Protein AF-A0A4R2Q7R3-F1 (afdb_monomer_lite)

Organism: NCBI:txid320662

Radius of gyration: 18.86 Å; chains: 1; bounding box: 38×22×49 Å

Structure (mmCIF, N/CA/C/O backbone):
data_AF-A0A4R2Q7R3-F1
#
_entry.id   AF-A0A4R2Q7R3-F1
#
loop_
_atom_site.group_PDB
_atom_site.id
_atom_site.type_symbol
_atom_site.label_atom_id
_atom_site.label_alt_id
_atom_site.label_comp_id
_atom_site.label_asym_id
_atom_site.label_entity_id
_atom_site.label_seq_id
_atom_site.pdbx_PDB_ins_code
_atom_site.Cartn_x
_atom_site.Cartn_y
_atom_site.Cartn_z
_atom_site.occupancy
_atom_site.B_iso_or_equiv
_atom_site.auth_seq_id
_atom_site.auth_comp_id
_atom_site.auth_asym_id
_atom_site.auth_atom_id
_atom_site.pdbx_PDB_model_num
ATOM 1 N N . MET A 1 1 ? -22.270 -4.391 21.696 1.00 65.19 1 MET A N 1
ATOM 2 C CA . MET A 1 1 ? -20.925 -3.771 21.760 1.00 65.19 1 MET A CA 1
ATOM 3 C C . MET A 1 1 ? -20.001 -4.384 20.697 1.00 65.19 1 MET A C 1
ATOM 5 O O . MET A 1 1 ? -19.008 -5.007 21.031 1.00 65.19 1 MET A O 1
ATOM 9 N N . THR A 1 2 ? -20.320 -4.238 19.405 1.00 89.31 2 THR A N 1
ATOM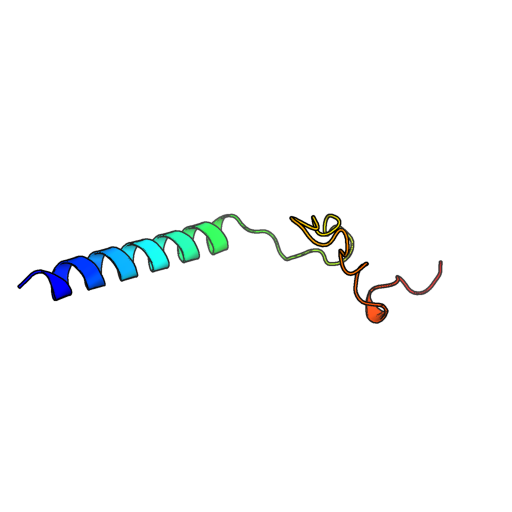 10 C CA . THR A 1 2 ? -19.566 -4.868 18.292 1.00 89.31 2 THR A CA 1
ATOM 11 C C . THR A 1 2 ? -18.628 -3.907 17.562 1.00 89.31 2 THR A C 1
ATOM 13 O O . THR A 1 2 ? -17.780 -4.337 16.793 1.00 89.31 2 THR A O 1
ATOM 16 N N . ARG A 1 3 ? -18.738 -2.598 17.811 1.00 93.56 3 ARG A N 1
ATOM 17 C CA . ARG A 1 3 ? -17.954 -1.581 17.096 1.00 93.56 3 ARG A CA 1
ATOM 18 C C . ARG A 1 3 ? -16.460 -1.663 17.409 1.00 93.56 3 ARG A C 1
ATOM 20 O O . ARG A 1 3 ? -15.655 -1.606 16.495 1.00 93.56 3 ARG A O 1
ATOM 27 N N . LEU A 1 4 ? -16.099 -1.850 18.680 1.00 96.12 4 LEU A N 1
ATOM 28 C CA . LEU A 1 4 ? -14.700 -1.938 19.103 1.00 96.12 4 LEU A CA 1
ATOM 29 C C . LEU A 1 4 ? -13.947 -3.124 18.465 1.00 96.12 4 LEU A C 1
ATOM 31 O O . LEU A 1 4 ? -12.919 -2.870 17.843 1.00 96.12 4 LEU A O 1
ATOM 35 N N . PRO A 1 5 ? -14.430 -4.384 18.533 1.00 97.12 5 PRO A N 1
ATOM 36 C CA . PRO A 1 5 ? -13.724 -5.495 17.894 1.00 97.12 5 PRO A CA 1
ATOM 37 C C . PRO A 1 5 ? -13.652 -5.349 16.369 1.00 97.12 5 PRO A C 1
ATOM 39 O O . PRO A 1 5 ? -12.633 -5.696 15.783 1.00 97.12 5 PRO A O 1
ATOM 42 N N . VAL A 1 6 ? -14.681 -4.778 15.727 1.00 98.00 6 VAL A N 1
ATOM 43 C CA . VAL A 1 6 ? -14.659 -4.499 14.279 1.00 98.00 6 VAL A CA 1
ATOM 44 C C . VAL A 1 6 ? -13.588 -3.467 13.925 1.00 98.00 6 VAL A C 1
ATOM 46 O O . VAL A 1 6 ? -12.839 -3.674 12.975 1.00 98.00 6 VAL A O 1
ATOM 49 N N . VAL A 1 7 ? -13.473 -2.380 14.694 1.00 98.19 7 VAL A N 1
ATOM 50 C CA . VAL A 1 7 ? -12.432 -1.362 14.478 1.00 98.19 7 VAL A CA 1
ATOM 51 C C . VAL A 1 7 ? -11.041 -1.958 14.675 1.00 98.19 7 VAL A C 1
ATOM 53 O O . VAL A 1 7 ? -10.168 -1.729 13.846 1.00 98.19 7 VAL A O 1
ATOM 56 N N . ILE A 1 8 ? -10.838 -2.759 15.725 1.00 98.50 8 ILE A N 1
ATOM 57 C CA . ILE A 1 8 ? -9.553 -3.429 15.968 1.00 98.50 8 ILE A CA 1
ATOM 58 C C . ILE A 1 8 ? -9.199 -4.348 14.796 1.00 98.50 8 ILE A C 1
ATOM 60 O O . ILE A 1 8 ? -8.085 -4.273 14.284 1.00 98.50 8 ILE A O 1
ATOM 64 N N . ALA A 1 9 ? -10.142 -5.175 14.340 1.00 98.44 9 ALA A N 1
ATOM 65 C CA . ALA A 1 9 ? -9.918 -6.081 13.218 1.00 98.44 9 ALA A CA 1
ATOM 66 C C . ALA A 1 9 ? -9.584 -5.324 11.923 1.00 98.44 9 ALA A C 1
ATOM 68 O O . ALA A 1 9 ? -8.651 -5.700 11.217 1.00 98.44 9 ALA A O 1
ATOM 69 N N . LEU A 1 10 ? -10.299 -4.231 11.640 1.00 98.56 10 LEU A N 1
ATOM 70 C CA . LEU A 1 10 ? -10.034 -3.385 10.478 1.00 98.56 10 LEU A CA 1
ATOM 71 C C . LEU A 1 10 ? -8.632 -2.771 10.539 1.00 98.56 10 LEU A C 1
ATOM 73 O O . LEU A 1 10 ? -7.879 -2.868 9.574 1.00 98.56 10 LEU A O 1
ATOM 77 N N . LEU A 1 11 ? -8.270 -2.160 11.668 1.00 98.75 11 LEU A N 1
ATOM 78 C CA . LEU A 1 11 ? -6.961 -1.527 11.830 1.00 98.75 11 LEU A CA 1
ATOM 79 C C . LEU A 1 11 ? -5.824 -2.550 11.751 1.00 98.75 11 LEU A C 1
ATOM 81 O O . LEU A 1 11 ? -4.811 -2.278 11.111 1.00 98.75 11 LEU A O 1
ATOM 85 N N . ALA A 1 12 ? -6.005 -3.737 12.335 1.00 98.81 12 ALA A N 1
ATOM 86 C CA . ALA A 1 12 ? -5.041 -4.827 12.232 1.00 98.81 12 ALA A CA 1
ATOM 87 C C . ALA A 1 12 ? -4.866 -5.297 10.779 1.00 98.81 12 ALA A C 1
ATOM 89 O O . ALA A 1 12 ? -3.736 -5.474 10.328 1.00 98.81 12 ALA A O 1
ATOM 90 N N . ALA A 1 13 ? -5.964 -5.443 10.031 1.00 98.62 13 ALA A N 1
ATOM 91 C CA . ALA A 1 13 ? -5.914 -5.815 8.620 1.00 98.62 13 ALA A CA 1
ATOM 92 C C . ALA A 1 13 ? -5.184 -4.760 7.774 1.00 98.62 13 ALA A C 1
ATOM 94 O O . ALA A 1 13 ? -4.323 -5.113 6.972 1.00 98.62 13 ALA A O 1
ATOM 95 N N . VAL A 1 14 ? -5.470 -3.471 7.987 1.00 98.81 14 VAL A N 1
ATOM 96 C CA . VAL A 1 14 ? -4.789 -2.367 7.288 1.00 98.81 14 VAL A CA 1
ATOM 97 C C . VAL A 1 14 ? -3.294 -2.352 7.611 1.00 98.81 14 VAL A C 1
ATOM 99 O O . VAL A 1 14 ? -2.474 -2.268 6.700 1.00 98.81 14 VAL A O 1
ATOM 102 N N . ALA A 1 15 ? -2.928 -2.483 8.889 1.00 98.81 15 ALA A N 1
ATOM 103 C CA . ALA A 1 15 ? -1.529 -2.520 9.309 1.00 98.81 15 ALA A CA 1
ATOM 104 C C . ALA A 1 15 ? -0.773 -3.713 8.702 1.00 98.81 15 ALA A C 1
ATOM 106 O O . ALA A 1 15 ? 0.352 -3.549 8.234 1.00 98.81 15 ALA A O 1
ATOM 107 N N . ALA A 1 16 ? -1.397 -4.894 8.661 1.00 98.69 16 ALA A N 1
ATOM 108 C CA . ALA A 1 16 ? -0.813 -6.075 8.034 1.00 98.69 16 ALA A CA 1
ATOM 109 C C . ALA A 1 16 ? -0.597 -5.878 6.526 1.00 98.69 16 ALA A C 1
ATOM 111 O O . ALA A 1 16 ? 0.446 -6.261 6.002 1.00 98.69 16 ALA A O 1
ATOM 112 N N . LEU A 1 17 ? -1.555 -5.250 5.840 1.00 98.50 17 LEU A N 1
ATOM 113 C CA . LEU A 1 17 ? -1.474 -4.992 4.404 1.00 98.50 17 LEU A CA 1
ATOM 114 C C . LEU A 1 17 ? -0.345 -4.008 4.071 1.00 98.50 17 LEU A C 1
ATOM 116 O O . LEU A 1 17 ? 0.428 -4.258 3.153 1.00 98.50 17 LEU A O 1
ATOM 120 N N . LEU A 1 18 ? -0.202 -2.944 4.867 1.00 98.00 18 LEU A N 1
ATOM 121 C CA . LEU A 1 18 ? 0.904 -1.986 4.765 1.00 98.00 18 LEU A CA 1
ATOM 122 C C . LEU A 1 18 ? 2.260 -2.649 5.030 1.00 98.00 18 LEU A C 1
ATOM 124 O O . LEU A 1 18 ? 3.206 -2.430 4.282 1.00 98.00 18 LEU A O 1
ATOM 128 N N . ALA A 1 19 ? 2.362 -3.462 6.084 1.00 98.25 19 ALA A N 1
ATOM 129 C CA . ALA A 1 19 ? 3.597 -4.172 6.406 1.00 98.25 19 ALA A CA 1
ATOM 130 C C . ALA A 1 19 ? 4.003 -5.146 5.291 1.00 98.25 19 ALA A C 1
ATOM 132 O O . ALA A 1 19 ? 5.186 -5.244 4.973 1.00 98.25 19 ALA A O 1
ATOM 133 N N . LEU A 1 20 ? 3.030 -5.838 4.688 1.00 98.31 20 LEU A N 1
ATOM 134 C CA . LEU A 1 20 ? 3.268 -6.709 3.544 1.00 98.31 20 LEU A CA 1
ATOM 135 C C . LEU A 1 20 ? 3.746 -5.909 2.327 1.00 98.31 20 LEU A C 1
ATOM 137 O O . LEU A 1 20 ? 4.783 -6.253 1.772 1.00 98.31 20 LEU A O 1
ATOM 141 N N . ASP A 1 21 ? 3.049 -4.829 1.962 1.00 95.94 21 ASP A N 1
ATOM 142 C CA . ASP A 1 21 ? 3.437 -3.941 0.858 1.00 95.94 21 ASP A CA 1
ATOM 143 C C . ASP A 1 21 ? 4.873 -3.425 1.034 1.00 95.94 21 ASP A C 1
ATOM 145 O O . ASP A 1 21 ? 5.714 -3.630 0.166 1.00 95.94 21 ASP A O 1
ATOM 149 N N . LEU A 1 22 ? 5.205 -2.882 2.208 1.00 94.81 22 LEU A N 1
ATOM 150 C CA . LEU A 1 22 ? 6.553 -2.398 2.532 1.00 94.81 22 LEU A CA 1
ATOM 151 C C . LEU A 1 22 ? 7.630 -3.491 2.462 1.00 94.81 22 LEU A C 1
ATOM 153 O O . LEU A 1 22 ? 8.776 -3.197 2.126 1.00 94.81 22 LEU A O 1
ATOM 157 N N . ALA A 1 23 ? 7.290 -4.735 2.804 1.00 96.44 23 ALA A N 1
ATOM 158 C CA . ALA A 1 23 ? 8.229 -5.852 2.785 1.00 96.44 23 ALA A CA 1
ATOM 159 C C . ALA A 1 23 ? 8.454 -6.426 1.377 1.00 96.44 23 ALA A C 1
ATOM 161 O O . AL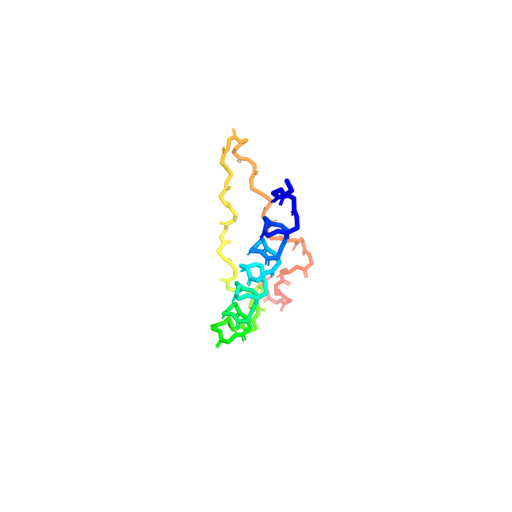A A 1 23 ? 9.494 -7.043 1.139 1.00 96.44 23 ALA A O 1
ATOM 162 N N . THR A 1 24 ? 7.493 -6.264 0.464 1.00 95.31 24 THR A N 1
ATOM 163 C CA . THR A 1 24 ? 7.528 -6.900 -0.865 1.00 95.31 24 THR A CA 1
ATOM 164 C C . THR A 1 24 ? 7.705 -5.931 -2.026 1.00 95.31 24 THR A C 1
ATOM 166 O O . THR A 1 24 ? 8.124 -6.352 -3.104 1.00 95.31 24 THR A O 1
ATOM 1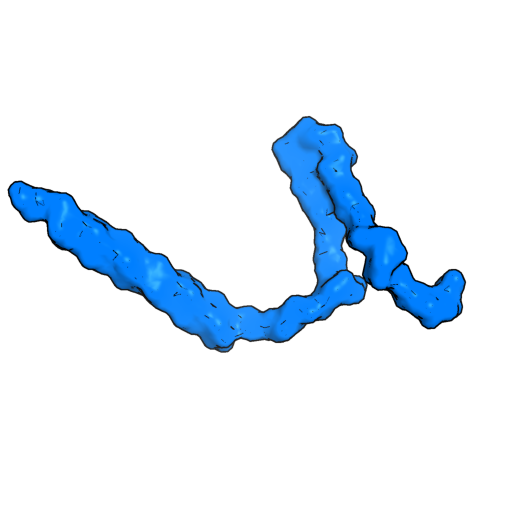69 N N . SER A 1 25 ? 7.372 -4.657 -1.844 1.00 89.94 25 SER A N 1
ATOM 170 C CA . SER A 1 25 ? 7.394 -3.673 -2.921 1.00 89.94 25 SER A CA 1
ATOM 171 C C . SER A 1 25 ? 8.810 -3.164 -3.188 1.00 89.94 25 SER A C 1
ATOM 173 O O . SER A 1 25 ? 9.583 -2.861 -2.281 1.00 89.94 25 SER A O 1
ATOM 175 N N . HIS A 1 26 ? 9.149 -3.053 -4.471 1.00 84.06 26 HIS A N 1
ATOM 176 C CA . HIS A 1 26 ? 10.359 -2.375 -4.925 1.00 84.06 26 HIS A CA 1
ATOM 177 C C . HIS A 1 26 ? 10.109 -0.864 -5.054 1.00 84.06 26 HIS A C 1
ATOM 179 O O . HIS A 1 26 ? 8.957 -0.453 -5.227 1.00 84.06 26 HIS A O 1
ATOM 185 N N . PRO A 1 27 ? 11.162 -0.020 -5.006 1.00 81.50 27 PRO A N 1
ATOM 186 C CA . PRO A 1 27 ? 11.037 1.387 -5.365 1.00 81.50 27 PRO A CA 1
ATOM 187 C C . PRO A 1 27 ? 10.342 1.526 -6.721 1.00 81.50 27 PRO A C 1
ATOM 189 O O . PRO A 1 27 ? 10.698 0.830 -7.671 1.00 81.50 27 PRO A O 1
ATOM 192 N N . LEU A 1 28 ? 9.343 2.407 -6.795 1.00 73.00 28 LEU A N 1
ATOM 193 C CA . LEU A 1 28 ? 8.606 2.648 -8.028 1.00 73.00 28 LEU A CA 1
ATOM 194 C C . LEU A 1 28 ? 9.573 3.152 -9.104 1.00 73.00 28 LEU A C 1
ATOM 196 O O . LEU A 1 28 ? 10.168 4.216 -8.943 1.00 73.00 28 LEU A O 1
ATOM 200 N N . ASP A 1 29 ? 9.701 2.403 -10.197 1.00 76.44 29 ASP A N 1
ATOM 201 C CA . ASP A 1 29 ? 10.391 2.857 -11.400 1.00 76.44 29 ASP A CA 1
ATOM 202 C C . ASP A 1 29 ? 9.393 3.633 -12.280 1.00 76.44 29 ASP A C 1
ATOM 204 O O . ASP A 1 29 ? 8.497 3.025 -12.877 1.00 76.44 29 ASP A O 1
ATOM 208 N N . PRO A 1 30 ? 9.504 4.971 -12.372 1.00 71.62 30 PRO A N 1
ATOM 209 C CA . PRO A 1 30 ? 8.584 5.775 -13.167 1.00 71.62 30 PRO A CA 1
ATOM 210 C C . PRO A 1 30 ? 8.734 5.542 -14.678 1.00 71.62 30 PRO A C 1
ATOM 212 O O . PRO A 1 30 ? 7.820 5.892 -15.424 1.00 71.62 30 PRO A O 1
ATOM 215 N N . PHE A 1 31 ? 9.842 4.951 -15.137 1.00 73.56 31 PHE A N 1
ATOM 216 C CA . PHE A 1 31 ? 10.098 4.669 -16.552 1.00 73.56 31 PHE A CA 1
ATOM 217 C C . PHE A 1 31 ? 9.659 3.262 -16.973 1.00 73.56 31 PHE A C 1
ATOM 219 O O . PHE A 1 31 ? 9.423 3.031 -18.158 1.00 73.56 31 PHE A O 1
ATOM 226 N N . ALA A 1 32 ? 9.505 2.340 -16.019 1.00 74.00 32 ALA A N 1
ATOM 227 C CA . ALA A 1 32 ? 8.986 0.989 -16.251 1.00 74.00 32 ALA A CA 1
ATOM 228 C C . ALA A 1 32 ? 7.516 0.818 -15.825 1.00 74.00 32 ALA A C 1
ATOM 230 O O . ALA A 1 32 ? 6.996 -0.301 -15.813 1.00 74.00 32 ALA A O 1
ATOM 231 N N . ALA A 1 33 ? 6.831 1.909 -15.470 1.00 74.00 33 ALA A N 1
ATOM 232 C CA . ALA A 1 33 ? 5.428 1.862 -15.090 1.00 74.00 33 ALA A CA 1
ATOM 233 C C . ALA A 1 33 ? 4.560 1.374 -16.271 1.00 74.00 33 ALA A C 1
ATOM 235 O O . ALA A 1 33 ? 4.640 1.936 -17.369 1.00 74.00 33 ALA A O 1
ATOM 236 N N . PRO A 1 34 ? 3.711 0.346 -16.079 1.00 71.44 34 PRO A N 1
ATOM 237 C CA . PRO A 1 34 ? 2.832 -0.127 -17.135 1.00 71.44 34 PRO A CA 1
ATOM 238 C C . PRO A 1 34 ? 1.812 0.956 -17.513 1.00 71.44 34 PRO A C 1
ATOM 240 O O . PRO A 1 34 ? 1.424 1.773 -16.670 1.00 71.44 34 PRO A O 1
ATOM 243 N N . PRO A 1 35 ? 1.339 0.965 -18.770 1.00 72.56 35 PRO A N 1
ATOM 244 C CA . PRO A 1 35 ? 0.315 1.905 -19.195 1.00 72.56 35 PRO A CA 1
ATOM 245 C C . PRO A 1 35 ? -0.934 1.744 -18.325 1.00 72.56 35 PRO A C 1
ATOM 247 O O . PRO A 1 35 ? -1.379 0.629 -18.043 1.00 72.56 35 PRO A O 1
ATOM 250 N N . LEU A 1 36 ? -1.504 2.871 -17.898 1.00 75.00 36 LEU A N 1
ATOM 251 C CA . LEU A 1 36 ? -2.727 2.867 -17.104 1.00 75.00 36 LEU A CA 1
ATOM 252 C C . LEU A 1 36 ? -3.850 2.175 -17.886 1.00 75.00 36 LEU A C 1
ATOM 254 O O . LEU A 1 36 ? -4.071 2.450 -19.065 1.00 75.00 36 LEU A O 1
ATOM 258 N N . MET A 1 37 ? -4.588 1.289 -17.219 1.00 71.88 37 MET A N 1
ATOM 259 C CA . MET A 1 37 ? -5.760 0.649 -17.808 1.00 71.88 37 MET A CA 1
ATOM 260 C C . MET A 1 37 ? -6.978 1.561 -17.642 1.00 71.88 37 MET A C 1
ATOM 262 O O . MET A 1 37 ? -7.422 1.834 -16.528 1.00 71.88 37 MET A O 1
ATOM 266 N N . ALA A 1 38 ? -7.539 2.030 -18.756 1.00 76.00 38 ALA A N 1
ATOM 267 C CA . ALA A 1 38 ? -8.743 2.854 -18.752 1.00 7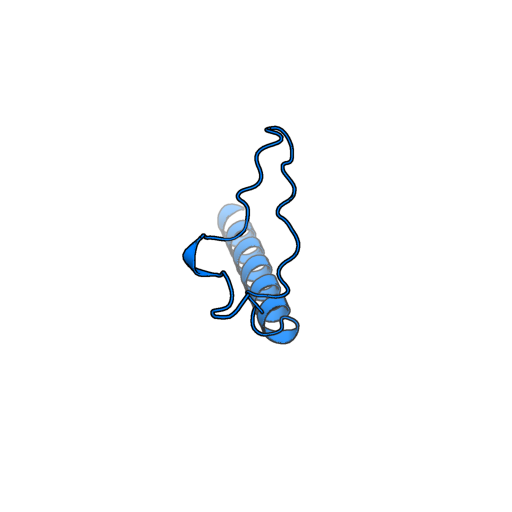6.00 38 ALA A CA 1
ATOM 268 C C . ALA A 1 38 ? -9.999 1.977 -18.598 1.00 76.00 38 ALA A C 1
ATOM 270 O O . ALA A 1 38 ? -10.643 1.630 -19.587 1.00 76.00 38 ALA A O 1
ATOM 271 N N . LEU A 1 39 ? -10.365 1.634 -17.357 1.00 76.75 39 LEU A N 1
ATOM 272 C CA . LEU A 1 39 ? -11.478 0.730 -17.000 1.00 76.75 39 LEU A CA 1
ATOM 273 C C . LEU A 1 39 ? -12.899 1.274 -17.299 1.00 76.75 39 LEU A C 1
ATOM 275 O O . LEU A 1 39 ? -13.867 0.871 -16.661 1.00 76.75 39 LEU A O 1
ATOM 279 N N . GLY A 1 40 ? -13.052 2.183 -18.265 1.00 72.62 40 GLY A N 1
ATOM 280 C CA . GLY A 1 40 ? -14.373 2.639 -18.708 1.0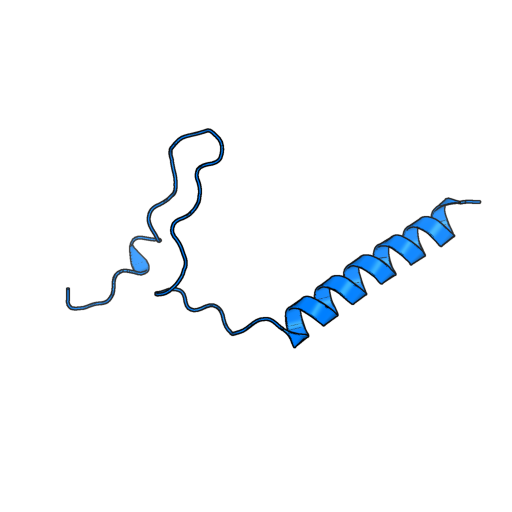0 72.62 40 GLY A CA 1
ATOM 281 C C . GLY A 1 40 ? -14.377 3.854 -19.634 1.00 72.62 40 GLY A C 1
ATOM 282 O O . GLY A 1 40 ? -15.277 3.980 -20.455 1.00 72.62 40 GLY A O 1
ATOM 283 N N . SER A 1 41 ? -13.378 4.736 -19.553 1.00 74.12 41 SER A N 1
ATOM 284 C CA . SER A 1 41 ? -13.340 5.976 -20.348 1.00 74.12 41 SER A CA 1
ATOM 285 C C . SER A 1 41 ? -12.548 5.866 -21.654 1.00 74.12 41 SER A C 1
ATOM 287 O O . SER A 1 41 ? -12.594 6.784 -22.468 1.00 74.12 41 SER A O 1
ATOM 289 N N . GLY A 1 42 ? -11.742 4.810 -21.833 1.00 69.44 42 GLY A N 1
ATOM 290 C CA . GLY A 1 42 ? -10.733 4.734 -22.902 1.00 69.44 42 GLY A CA 1
ATOM 291 C C . GLY A 1 42 ? -9.627 5.798 -22.799 1.00 69.44 42 GLY A C 1
ATOM 292 O O . GLY A 1 42 ? -8.722 5.834 -23.626 1.00 69.44 42 GLY A O 1
ATOM 293 N N . GLN A 1 43 ? -9.690 6.671 -21.792 1.00 67.56 43 GLN A N 1
ATOM 294 C CA . GLN A 1 43 ? -8.710 7.708 -21.518 1.00 67.56 43 GLN A CA 1
ATOM 295 C C . GLN A 1 43 ? -7.822 7.226 -20.377 1.00 67.56 43 GLN A C 1
ATOM 297 O O . GLN A 1 43 ? -8.197 7.273 -19.207 1.00 67.56 43 GLN A O 1
ATOM 302 N N . ALA A 1 44 ? -6.648 6.734 -20.744 1.00 71.25 44 ALA A N 1
ATOM 303 C CA . ALA A 1 44 ? -5.525 6.574 -19.841 1.00 71.25 44 ALA A CA 1
ATOM 304 C C . ALA A 1 44 ? -4.640 7.807 -20.018 1.00 71.25 44 ALA A C 1
ATOM 306 O O . ALA A 1 44 ? -4.304 8.150 -21.153 1.00 71.25 44 ALA A O 1
ATOM 307 N N . SER A 1 45 ? -4.262 8.493 -18.935 1.00 63.81 45 SER A N 1
ATOM 308 C CA . SER A 1 45 ? -3.219 9.509 -19.064 1.00 63.81 45 SER A CA 1
ATOM 309 C C . SER A 1 45 ? -1.945 8.796 -19.513 1.00 63.81 45 SER A C 1
ATOM 311 O O . SER A 1 45 ? -1.407 7.977 -18.765 1.00 63.81 45 SER A O 1
ATOM 313 N N . GLY A 1 46 ? -1.473 9.085 -20.730 1.00 61.88 46 GLY A N 1
ATOM 314 C CA . GLY A 1 46 ? -0.084 8.804 -21.088 1.00 61.88 46 GLY A CA 1
ATOM 315 C C . GLY A 1 46 ? 0.801 9.441 -20.020 1.00 61.88 46 GLY A C 1
ATOM 316 O O . GLY A 1 46 ? 0.435 10.506 -19.514 1.00 61.88 46 GLY A O 1
ATOM 317 N N . GLY A 1 47 ? 1.877 8.756 -19.613 1.00 60.91 47 GLY A N 1
ATOM 318 C CA . GLY A 1 47 ? 2.755 9.199 -18.524 1.00 60.91 47 GLY A CA 1
ATOM 319 C C . GLY A 1 47 ? 2.995 10.710 -18.563 1.00 60.91 47 GLY A C 1
ATOM 320 O O . GLY A 1 47 ? 3.055 11.300 -19.643 1.00 60.91 47 GLY A O 1
ATOM 321 N N . ALA A 1 48 ? 3.042 11.347 -17.387 1.00 61.03 48 ALA A N 1
ATOM 322 C CA . ALA A 1 48 ? 3.121 12.802 -17.270 1.00 61.03 48 ALA A CA 1
ATOM 323 C C . ALA A 1 48 ? 4.153 13.374 -18.256 1.00 61.03 48 ALA A C 1
ATOM 325 O O . ALA A 1 48 ? 5.238 12.819 -18.390 1.00 61.03 48 ALA A O 1
ATOM 326 N N . HIS A 1 49 ? 3.839 14.488 -18.926 1.00 59.25 49 HIS A N 1
ATOM 327 C CA . HIS A 1 49 ? 4.704 15.103 -19.950 1.00 59.25 49 HIS A CA 1
ATOM 328 C C . HIS A 1 49 ? 6.157 15.318 -19.463 1.00 59.25 49 HIS A C 1
ATOM 330 O O . HIS A 1 49 ? 7.099 15.288 -20.249 1.00 59.25 49 HIS A O 1
ATOM 336 N N . CYS A 1 50 ? 6.343 15.475 -18.147 1.00 61.09 50 CYS A N 1
ATOM 337 C CA . CYS A 1 50 ? 7.636 15.632 -17.479 1.00 61.09 50 CYS A CA 1
ATOM 338 C C . CYS A 1 50 ? 8.434 14.323 -17.280 1.00 61.09 50 CYS A C 1
ATOM 340 O O . CYS A 1 50 ? 9.558 14.384 -16.798 1.00 61.09 50 CYS A O 1
ATOM 342 N N . ALA A 1 51 ? 7.872 13.156 -17.602 1.00 61.22 51 ALA A N 1
ATOM 343 C CA . ALA A 1 51 ? 8.513 11.843 -17.477 1.00 61.22 51 ALA A CA 1
ATOM 344 C C . ALA A 1 51 ? 9.148 11.353 -18.794 1.00 61.22 51 ALA A C 1
ATOM 346 O O . ALA A 1 51 ? 9.671 10.241 -18.843 1.00 61.22 51 ALA A O 1
ATOM 347 N N . SER A 1 52 ? 9.120 12.158 -19.867 1.00 63.12 52 SER A N 1
ATOM 348 C CA . SER A 1 52 ? 9.898 11.847 -21.074 1.00 63.12 52 SER A CA 1
ATOM 349 C C . SER A 1 52 ? 11.396 11.911 -20.749 1.00 63.12 52 SER A C 1
ATOM 351 O O . SER A 1 52 ? 11.858 12.881 -20.146 1.00 63.12 52 SER A O 1
ATOM 353 N N . LEU A 1 53 ? 12.157 10.865 -21.095 1.00 57.31 53 LEU A N 1
ATOM 354 C CA . LEU A 1 53 ? 13.613 10.899 -20.944 1.00 57.31 53 LEU A CA 1
ATOM 355 C C . LEU A 1 53 ? 14.182 12.040 -21.810 1.00 57.31 53 LEU A C 1
ATOM 357 O O . LEU A 1 53 ? 13.854 12.102 -22.997 1.00 57.31 53 LEU A O 1
ATOM 361 N N . PRO A 1 54 ? 15.069 12.902 -21.280 1.00 57.03 54 PRO A N 1
ATOM 362 C CA . PRO A 1 54 ? 15.805 13.845 -22.113 1.00 57.03 54 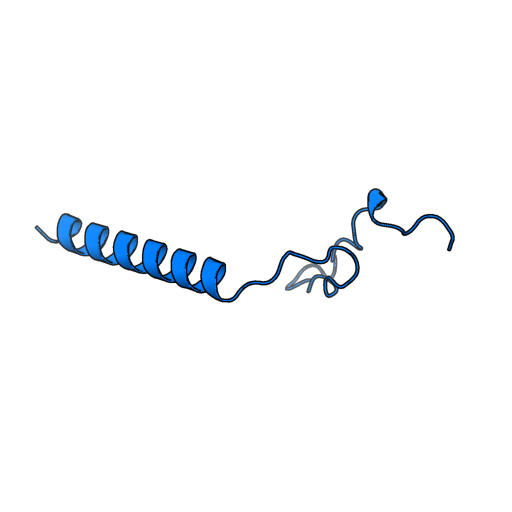PRO A CA 1
ATOM 363 C C . PRO A 1 54 ? 16.723 13.070 -23.070 1.00 57.03 54 PRO A C 1
ATOM 365 O O . PRO A 1 54 ? 17.611 12.354 -22.610 1.00 57.03 54 PRO A O 1
ATOM 368 N N . GLY A 1 55 ? 16.529 13.224 -24.383 1.00 64.12 55 GLY A N 1
ATOM 369 C CA . GLY A 1 55 ? 17.428 12.673 -25.409 1.00 64.12 55 GLY A CA 1
ATOM 370 C C . GLY A 1 55 ? 16.822 11.672 -26.398 1.00 64.12 55 GLY A C 1
ATOM 371 O O . GLY A 1 55 ? 17.586 11.084 -27.159 1.00 64.12 55 GLY A O 1
ATOM 372 N N . GLN A 1 56 ? 15.497 11.498 -26.402 1.00 51.16 56 GLN A N 1
ATOM 373 C CA . GLN A 1 56 ? 14.767 10.858 -27.506 1.00 51.16 56 GLN A CA 1
ATOM 374 C C . GLN A 1 56 ? 14.372 11.913 -28.545 1.00 51.16 56 GLN A C 1
ATOM 376 O O . GLN A 1 56 ? 13.870 12.978 -28.114 1.00 51.16 56 GLN A O 1
#

Secondary structure (DSSP, 8-state):
--HHHHHHHHHHHHHHHHHHHHHHPPPP-SSSPPPPP-TTTS----S-GGGSPTT-

Sequence (56 aa):
MTRLPVVIALLAAVAALLALDLATSHPLDPFAAPPLMALGSGQASGGAHCASLPGQ

pLDDT: mean 80.71, std 15.25, range [51.16, 98.81]

Foldseek 3Di:
DVPVVVVVVVVVVVVVVVVVCVVPDDPDDLVPDDFDDPPPDVDTPDRDPVPDDPPD